Protein AF-A0A1V4PVC8-F1 (afdb_monomer)

Radius of gyration: 16.44 Å; Cα contacts (8 Å, |Δi|>4): 269; chains: 1; bounding box: 41×36×53 Å

pLDDT: mean 92.74, std 8.43, range [55.69, 98.56]

Mean predicted aligned error: 4.39 Å

Nearest PDB structures (foldseek):
  5jrl-assembly1_A  TM=8.133E-01  e=1.254E-04  Sphingopyxis alaskensis RB2256
  5jrl-assembly3_B-3  TM=7.872E-01  e=2.890E-04  Sphingopyxis alaskensis RB2256
  5jrk-assembly1_B  TM=7.490E-01  e=2.586E-04  Sphingopyxis alaskensis RB2256
  5jrk-assembly1_A  TM=7.991E-01  e=9.837E-04  Sphingopyxis alaskensis RB2256
  7ep9-assembly1_C  TM=7.498E-01  e=6.301E-04  Fusobacterium nucleatum

Secondary structure (DSSP, 8-state):
---GGGSHHHHHHS-EEEEEEE-TTSS-EEEEEEEE-TTSSSEEEEEEEE-TTSSS--EE----TT-EEEEEE-TTSPEEEEEE-PPTT---SSPP-EEEEEE-TT----EEEE--TT--------TT--

Structure (mmCIF, N/CA/C/O backbone):
data_AF-A0A1V4PVC8-F1
#
_entry.id   AF-A0A1V4PVC8-F1
#
loop_
_atom_site.group_PDB
_atom_site.id
_atom_site.type_symbol
_atom_site.label_atom_id
_atom_site.label_alt_id
_atom_site.label_comp_id
_atom_site.label_asym_id
_atom_site.label_entity_id
_atom_site.label_seq_id
_atom_site.pdbx_PDB_ins_code
_atom_site.Cartn_x
_atom_site.Cartn_y
_atom_site.Cartn_z
_atom_site.occupancy
_atom_site.B_iso_or_equiv
_atom_site.auth_seq_id
_atom_site.auth_comp_id
_atom_site.auth_asym_id
_atom_site.auth_atom_id
_atom_site.pdbx_PDB_model_num
ATOM 1 N N . MET A 1 1 ? -4.488 -12.440 -32.686 1.00 62.56 1 MET A N 1
ATOM 2 C CA . MET A 1 1 ? -3.796 -11.881 -31.509 1.00 62.56 1 MET A CA 1
ATOM 3 C C . MET A 1 1 ? -3.124 -13.029 -30.802 1.00 62.56 1 MET A C 1
ATOM 5 O O . MET A 1 1 ? -3.801 -14.000 -30.482 1.00 62.56 1 MET A O 1
ATOM 9 N N . THR A 1 2 ? -1.810 -12.956 -30.648 1.00 78.06 2 THR A N 1
ATOM 10 C CA . THR A 1 2 ? -1.074 -13.862 -29.767 1.00 78.06 2 THR A CA 1
ATOM 11 C C . THR A 1 2 ? -1.461 -13.505 -28.330 1.00 78.06 2 THR A C 1
ATOM 13 O O . THR A 1 2 ? -1.721 -12.341 -28.040 1.00 78.06 2 THR A O 1
ATOM 16 N N . SER A 1 3 ? -1.623 -14.498 -27.458 1.00 89.00 3 SER A N 1
ATOM 17 C CA . SER A 1 3 ? -1.907 -14.241 -26.043 1.00 89.00 3 SER A CA 1
ATOM 18 C C . SER A 1 3 ? -0.722 -13.502 -25.408 1.00 89.00 3 SER A C 1
ATOM 20 O O . SER A 1 3 ? 0.410 -13.887 -25.713 1.00 89.00 3 SER A O 1
ATOM 22 N N . PRO A 1 4 ? -0.937 -12.560 -24.467 1.00 89.38 4 PRO A N 1
ATOM 23 C CA . PRO A 1 4 ? 0.158 -11.925 -23.725 1.00 89.38 4 PRO A CA 1
ATOM 24 C C . PRO A 1 4 ? 0.991 -12.931 -22.924 1.00 89.38 4 PRO A C 1
ATOM 26 O O . PRO A 1 4 ? 2.081 -12.619 -22.476 1.00 89.38 4 PRO A O 1
ATOM 29 N N . LEU A 1 5 ? 0.499 -14.161 -22.744 1.00 92.00 5 LEU A N 1
ATOM 30 C CA . LEU A 1 5 ? 1.243 -15.246 -22.104 1.00 92.00 5 LEU A CA 1
ATOM 31 C C . LEU A 1 5 ? 2.314 -15.877 -23.011 1.00 92.00 5 LEU A C 1
ATOM 33 O O . LEU A 1 5 ? 3.104 -16.689 -22.540 1.00 92.00 5 LEU A O 1
ATOM 37 N N . CYS A 1 6 ? 2.314 -15.564 -24.307 1.00 95.12 6 CYS A N 1
ATOM 38 C CA . CYS A 1 6 ? 3.245 -16.126 -25.285 1.00 95.12 6 CYS A CA 1
ATOM 39 C C . CYS A 1 6 ? 4.401 -15.178 -25.637 1.00 95.12 6 CYS A C 1
ATOM 41 O O . CYS A 1 6 ? 5.310 -15.597 -26.350 1.00 95.12 6 CYS A O 1
ATOM 43 N N . ASP A 1 7 ? 4.367 -13.935 -25.155 1.00 95.31 7 ASP A N 1
ATOM 44 C CA . ASP A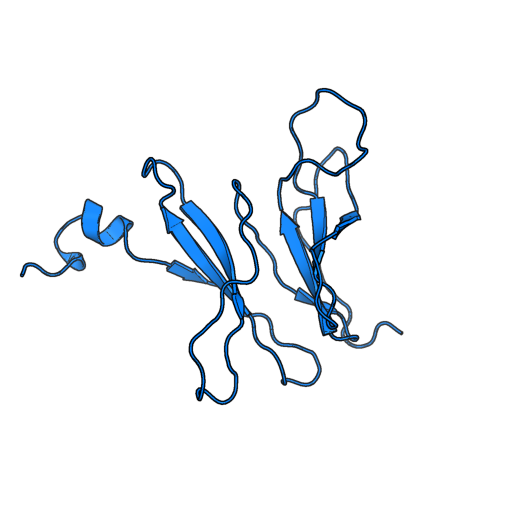 1 7 ? 5.426 -12.942 -25.315 1.00 95.31 7 ASP A CA 1
ATOM 45 C C . ASP A 1 7 ? 5.884 -12.451 -23.934 1.00 95.31 7 ASP A C 1
ATOM 47 O O . ASP A 1 7 ? 5.066 -12.156 -23.063 1.00 95.31 7 ASP A O 1
ATOM 51 N N . LEU A 1 8 ? 7.198 -12.405 -23.702 1.00 94.50 8 LEU A N 1
ATOM 52 C CA . LEU A 1 8 ? 7.738 -12.074 -22.381 1.00 94.50 8 LEU A CA 1
ATOM 53 C C . LEU A 1 8 ? 7.493 -10.606 -22.011 1.00 94.50 8 LEU A C 1
ATOM 55 O O . LEU A 1 8 ? 7.211 -10.314 -20.848 1.00 94.50 8 LEU A O 1
ATOM 59 N N . ASP A 1 9 ? 7.582 -9.690 -22.973 1.00 93.75 9 ASP A N 1
ATOM 60 C CA . ASP A 1 9 ? 7.393 -8.262 -22.724 1.00 93.75 9 ASP A CA 1
ATOM 61 C C . ASP A 1 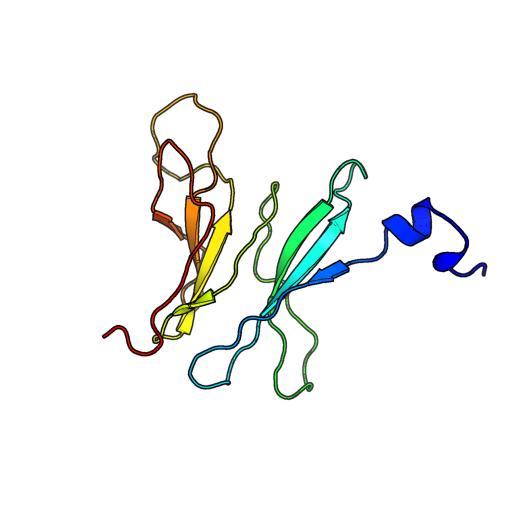9 ? 5.924 -7.935 -2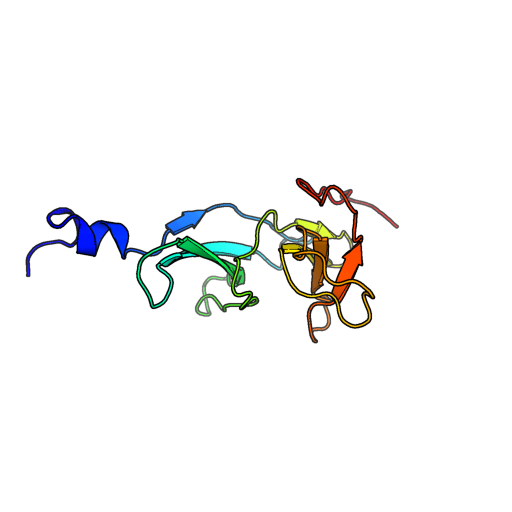2.442 1.00 93.75 9 ASP A C 1
ATOM 63 O O . ASP A 1 9 ? 5.627 -7.124 -21.553 1.00 93.75 9 ASP A O 1
ATOM 67 N N . GLU A 1 10 ? 5.004 -8.582 -23.157 1.00 94.75 10 GLU A N 1
ATOM 68 C CA . GLU A 1 10 ? 3.567 -8.502 -22.904 1.00 94.75 10 GLU A CA 1
ATOM 69 C C . GLU A 1 10 ? 3.202 -9.144 -21.562 1.00 94.75 10 GLU A C 1
ATOM 71 O O . GLU A 1 10 ? 2.475 -8.535 -20.775 1.00 94.75 10 GLU A O 1
ATOM 76 N N . PHE A 1 11 ? 3.764 -10.314 -21.239 1.00 94.56 11 PHE A N 1
ATOM 77 C CA . PHE A 1 11 ? 3.560 -10.964 -19.945 1.00 94.56 11 PHE A CA 1
ATOM 78 C C . PHE A 1 11 ? 4.045 -10.087 -18.785 1.00 94.56 11 PHE A C 1
ATOM 80 O O . PHE A 1 11 ? 3.338 -9.908 -17.791 1.00 94.56 11 PHE A O 1
ATOM 87 N N . LEU A 1 12 ? 5.242 -9.499 -18.902 1.00 95.00 12 LEU A N 1
ATOM 88 C CA . LEU A 1 12 ? 5.793 -8.620 -17.871 1.00 95.00 12 LEU A CA 1
ATOM 89 C C . LEU A 1 12 ? 4.949 -7.356 -17.671 1.00 95.00 12 LEU A C 1
ATOM 91 O O . LEU A 1 12 ? 4.869 -6.878 -16.535 1.00 95.00 12 LEU A O 1
ATOM 95 N N . ALA A 1 13 ? 4.311 -6.854 -18.732 1.00 95.31 13 ALA A N 1
ATOM 96 C CA . ALA A 1 13 ? 3.460 -5.669 -18.700 1.00 95.31 13 ALA A CA 1
ATOM 97 C C . ALA A 1 13 ? 2.109 -5.881 -17.998 1.00 95.31 13 ALA A C 1
ATOM 99 O O . ALA A 1 13 ? 1.444 -4.895 -17.681 1.00 95.31 13 ALA A O 1
ATOM 100 N N . LEU A 1 14 ? 1.698 -7.127 -17.738 1.00 96.38 14 LEU A N 1
ATOM 101 C CA . LEU A 1 14 ? 0.453 -7.403 -17.025 1.00 96.38 14 LEU A CA 1
ATOM 102 C C . LEU A 1 14 ? 0.511 -6.860 -15.580 1.00 96.38 14 LEU A C 1
ATOM 104 O O . LEU A 1 14 ? 1.479 -7.141 -14.857 1.00 96.38 14 LEU A O 1
ATOM 108 N N . PRO A 1 15 ? -0.520 -6.120 -15.122 1.00 96.94 15 PRO A N 1
ATOM 109 C CA . PRO A 1 15 ? -0.623 -5.696 -13.731 1.00 96.94 15 PRO A CA 1
ATOM 110 C C . PRO A 1 15 ? -0.664 -6.895 -12.780 1.00 96.94 15 PRO A C 1
ATOM 112 O O . PRO A 1 15 ? -1.372 -7.875 -13.020 1.00 96.94 15 PRO A O 1
ATOM 115 N N . ARG A 1 16 ? 0.080 -6.812 -11.677 1.00 96.94 16 ARG A N 1
ATOM 116 C CA . ARG A 1 16 ? 0.119 -7.850 -10.638 1.00 96.94 16 ARG A CA 1
ATOM 117 C C . ARG A 1 16 ? -0.671 -7.386 -9.431 1.00 96.94 16 ARG A C 1
ATOM 119 O O . ARG A 1 16 ? -0.346 -6.355 -8.854 1.00 96.94 16 ARG A O 1
ATOM 126 N N . VAL A 1 17 ? -1.679 -8.157 -9.047 1.00 97.75 17 VAL A N 1
ATOM 127 C CA . VAL A 1 17 ? -2.475 -7.895 -7.844 1.00 97.75 17 VAL A CA 1
ATOM 128 C C . VAL A 1 17 ? -1.920 -8.734 -6.701 1.00 97.75 17 VAL A C 1
ATOM 130 O O . VAL A 1 17 ? -1.778 -9.949 -6.845 1.00 97.75 17 VAL A O 1
ATOM 133 N N . ALA A 1 18 ? -1.586 -8.100 -5.581 1.00 96.44 18 ALA A N 1
ATOM 134 C CA . ALA A 1 18 ? -1.016 -8.781 -4.427 1.00 96.44 18 ALA A CA 1
ATOM 135 C C . ALA A 1 18 ? -1.403 -8.107 -3.107 1.00 96.44 18 ALA A C 1
ATOM 137 O O . ALA A 1 18 ? -1.513 -6.884 -3.006 1.00 96.44 18 ALA A O 1
ATOM 138 N N . GLY A 1 19 ? -1.558 -8.935 -2.072 1.00 94.44 19 GLY A N 1
ATOM 139 C CA . GLY A 1 19 ? -1.982 -8.496 -0.746 1.00 94.44 19 GLY A CA 1
ATOM 140 C C . GLY A 1 19 ? -3.457 -8.093 -0.692 1.00 94.44 19 GLY A C 1
ATOM 141 O O . GLY A 1 19 ? -4.077 -7.733 -1.693 1.00 94.44 19 GLY A O 1
ATOM 142 N N . LEU A 1 20 ? -4.028 -8.160 0.503 1.00 96.88 20 LEU A N 1
ATOM 143 C CA . LEU A 1 20 ? -5.384 -7.712 0.782 1.00 96.88 20 LEU A CA 1
ATOM 144 C C . LEU A 1 20 ? -5.423 -7.209 2.222 1.00 96.88 20 LEU A C 1
ATOM 146 O O . LEU A 1 20 ? -5.019 -7.928 3.134 1.00 96.88 20 LEU A O 1
ATOM 150 N N . ALA A 1 21 ? -5.922 -5.995 2.419 1.00 97.62 21 ALA A N 1
ATOM 151 C CA . ALA A 1 21 ? -6.230 -5.462 3.737 1.00 97.62 21 ALA A CA 1
ATOM 152 C C . ALA A 1 21 ? -7.701 -5.067 3.783 1.00 97.62 21 ALA A C 1
ATOM 154 O O . ALA A 1 21 ? -8.223 -4.496 2.826 1.00 97.62 21 ALA A O 1
ATOM 155 N N . VAL A 1 22 ? -8.362 -5.380 4.893 1.00 97.00 22 VAL A N 1
ATOM 156 C CA . VAL A 1 22 ? -9.793 -5.139 5.103 1.00 97.00 22 VAL A CA 1
ATOM 157 C C . VAL A 1 22 ? -9.955 -4.335 6.388 1.00 97.00 22 VAL A C 1
ATOM 159 O O . VAL A 1 22 ? -9.250 -4.596 7.366 1.00 97.00 22 VAL A O 1
ATOM 162 N N . SER A 1 23 ? -10.831 -3.331 6.377 1.00 96.25 23 SER A N 1
ATOM 163 C CA . SER A 1 23 ? -11.135 -2.532 7.565 1.00 96.25 23 SER A CA 1
ATOM 164 C C . SER A 1 23 ? -11.787 -3.388 8.651 1.00 96.25 23 SER A C 1
ATOM 166 O O . SER A 1 23 ? -12.379 -4.432 8.374 1.00 96.25 23 SER A O 1
ATOM 168 N N . ALA A 1 24 ? -11.687 -2.959 9.912 1.00 93.44 24 ALA A N 1
ATOM 169 C CA . ALA A 1 24 ? -12.190 -3.737 11.048 1.00 93.44 24 ALA A CA 1
ATOM 170 C C . ALA A 1 24 ? -13.706 -4.018 10.978 1.00 93.44 24 ALA A C 1
ATOM 172 O O . ALA A 1 24 ? -14.157 -5.065 11.444 1.00 93.44 24 ALA A O 1
ATOM 173 N N . ASP A 1 25 ? -14.467 -3.101 10.379 1.00 92.69 25 ASP A N 1
ATOM 174 C CA . ASP A 1 25 ? -15.911 -3.190 10.134 1.00 92.69 25 ASP A CA 1
ATOM 175 C C . ASP A 1 25 ? -16.271 -3.913 8.820 1.00 92.69 25 ASP A C 1
ATOM 177 O O . ASP A 1 25 ? -17.449 -4.112 8.530 1.00 92.69 25 ASP A O 1
ATOM 181 N N . GLY A 1 26 ? -15.278 -4.305 8.014 1.00 94.69 26 GLY A N 1
ATOM 182 C CA . GLY A 1 26 ? -15.468 -4.972 6.726 1.00 94.69 26 GLY A CA 1
ATOM 183 C C . GLY A 1 26 ? -15.985 -4.079 5.595 1.00 94.69 26 GLY A C 1
ATOM 184 O O . GLY A 1 26 ? -16.197 -4.578 4.492 1.00 94.69 26 GLY A O 1
ATOM 185 N N . SER A 1 27 ? -16.186 -2.779 5.832 1.00 94.88 27 SER A N 1
ATOM 186 C CA . SER A 1 27 ? -16.780 -1.869 4.844 1.00 94.88 27 SER A CA 1
ATOM 187 C C . SER A 1 27 ? -15.812 -1.454 3.733 1.00 94.88 27 SER A C 1
ATOM 189 O O . SER A 1 27 ? -16.245 -0.996 2.674 1.00 94.88 27 SER A O 1
ATOM 191 N N . ARG A 1 28 ? -14.501 -1.616 3.946 1.00 96.56 28 ARG A N 1
ATOM 192 C CA . ARG A 1 28 ? -13.450 -1.221 3.003 1.00 96.56 28 ARG A CA 1
ATOM 193 C C . ARG A 1 28 ? -12.440 -2.341 2.813 1.00 96.56 28 ARG A C 1
ATOM 195 O O . ARG A 1 28 ? -12.015 -2.982 3.773 1.00 96.56 28 ARG A O 1
ATOM 202 N N . ALA A 1 29 ? -11.991 -2.517 1.575 1.00 98.06 29 ALA A N 1
ATOM 203 C CA . ALA A 1 29 ? -10.900 -3.415 1.229 1.00 98.06 29 ALA A CA 1
ATOM 204 C C . ALA A 1 29 ? -9.920 -2.721 0.278 1.00 98.06 29 ALA A C 1
ATOM 206 O O . ALA A 1 29 ? -10.328 -1.959 -0.599 1.00 98.06 29 ALA A O 1
ATOM 207 N N . VAL A 1 30 ? -8.623 -2.985 0.441 1.00 98.56 30 VAL A N 1
ATOM 208 C CA . VAL A 1 30 ? -7.573 -2.484 -0.453 1.00 98.56 30 VAL A CA 1
ATOM 209 C C . VAL A 1 30 ? -6.604 -3.587 -0.858 1.00 98.56 30 VAL A C 1
ATOM 211 O O . VAL A 1 30 ? -6.364 -4.531 -0.105 1.00 98.56 30 VAL A O 1
ATOM 214 N N . THR A 1 31 ? -6.010 -3.443 -2.039 1.00 98.56 31 THR A N 1
ATOM 215 C CA . THR A 1 31 ? -4.970 -4.334 -2.570 1.00 98.56 31 THR A CA 1
ATOM 216 C C . THR A 1 31 ? -3.841 -3.529 -3.209 1.00 98.56 31 THR A C 1
ATOM 218 O O . THR A 1 31 ? -4.028 -2.365 -3.572 1.00 98.56 31 THR A O 1
ATOM 221 N N . GLY A 1 32 ? -2.662 -4.135 -3.337 1.00 98.56 32 GLY A N 1
ATOM 222 C CA . GLY A 1 32 ? -1.576 -3.595 -4.144 1.00 98.56 32 GLY A CA 1
ATOM 223 C C . GLY A 1 32 ? -1.727 -4.023 -5.602 1.00 98.56 32 GLY A C 1
ATOM 224 O O . GLY A 1 32 ? -1.948 -5.198 -5.884 1.00 98.56 32 GLY A O 1
ATOM 225 N N . VAL A 1 33 ? -1.568 -3.080 -6.527 1.00 98.56 33 VAL A N 1
ATOM 226 C CA . VAL A 1 33 ? -1.457 -3.345 -7.966 1.00 98.56 33 VAL A CA 1
ATOM 227 C C . VAL A 1 33 ? -0.099 -2.843 -8.437 1.00 98.56 33 VAL A C 1
ATOM 229 O O . VAL A 1 33 ? 0.166 -1.640 -8.392 1.00 98.56 33 VAL A O 1
ATOM 232 N N . SER A 1 34 ? 0.766 -3.763 -8.858 1.00 98.38 34 SER A N 1
ATOM 233 C CA . SER A 1 34 ? 2.103 -3.469 -9.373 1.00 98.38 34 SER A CA 1
ATOM 234 C C . SER A 1 34 ? 2.108 -3.447 -10.895 1.00 98.38 34 SER A C 1
ATOM 236 O O . SER A 1 34 ? 1.749 -4.430 -11.545 1.00 98.38 34 SER A O 1
ATOM 238 N N . GLU A 1 35 ? 2.578 -2.339 -11.455 1.00 98.00 35 GLU A N 1
ATOM 239 C CA . GLU A 1 35 ? 2.707 -2.113 -12.895 1.00 98.00 35 GLU A CA 1
ATOM 240 C C . GLU A 1 35 ? 4.139 -1.682 -13.221 1.00 98.00 35 GLU A C 1
ATOM 242 O O . GLU A 1 35 ? 4.838 -1.139 -12.365 1.00 98.00 35 GLU A O 1
ATOM 247 N N . LEU A 1 36 ? 4.597 -1.917 -14.451 1.00 97.75 36 LEU A N 1
ATOM 248 C CA . LEU A 1 36 ? 5.878 -1.369 -14.893 1.00 97.75 36 LEU A CA 1
ATOM 249 C C . LEU A 1 36 ? 5.815 0.165 -14.916 1.00 97.75 36 LEU A C 1
ATOM 251 O O . LEU A 1 36 ? 4.825 0.751 -15.356 1.00 97.75 36 LEU A O 1
ATOM 255 N N . ASN A 1 37 ? 6.892 0.826 -14.489 1.00 95.44 37 ASN A N 1
ATOM 256 C CA . ASN A 1 37 ? 7.030 2.270 -14.666 1.00 95.44 37 ASN A CA 1
ATOM 257 C C . ASN A 1 37 ? 7.051 2.647 -16.167 1.00 95.44 37 ASN A C 1
ATOM 259 O O . ASN A 1 37 ? 7.206 1.801 -17.049 1.00 95.44 37 ASN A O 1
ATOM 263 N N . ALA A 1 38 ? 6.970 3.945 -16.474 1.00 93.19 38 ALA A N 1
ATOM 264 C CA . ALA A 1 38 ? 6.963 4.429 -17.861 1.00 93.19 38 ALA A CA 1
ATOM 265 C C . ALA A 1 38 ? 8.208 4.014 -18.674 1.00 93.19 38 ALA A C 1
ATOM 267 O O . ALA A 1 38 ? 8.132 3.877 -19.891 1.00 93.19 38 ALA A O 1
ATOM 268 N N . LYS A 1 39 ? 9.351 3.800 -18.006 1.00 95.38 39 LYS A N 1
ATOM 269 C CA . LYS A 1 39 ? 10.601 3.343 -18.632 1.00 95.38 39 LYS A CA 1
ATOM 270 C C . LYS A 1 39 ? 10.680 1.819 -18.782 1.00 95.38 39 LYS A C 1
ATOM 272 O O . LYS A 1 39 ? 11.624 1.335 -19.394 1.00 95.38 39 LYS A O 1
ATOM 277 N N . ARG A 1 40 ? 9.713 1.076 -18.236 1.00 95.06 40 ARG A N 1
ATOM 278 C CA . ARG A 1 40 ? 9.673 -0.391 -18.162 1.00 95.06 40 ARG A CA 1
ATOM 279 C C . ARG A 1 40 ? 10.891 -1.014 -17.468 1.00 95.06 40 ARG A C 1
ATOM 281 O O . ARG A 1 40 ? 11.307 -2.111 -17.817 1.00 95.06 40 ARG A O 1
ATOM 288 N N . THR A 1 41 ? 11.456 -0.327 -16.477 1.00 95.31 41 THR A N 1
ATOM 289 C CA . THR A 1 41 ? 12.673 -0.768 -15.766 1.00 95.31 41 THR A CA 1
ATOM 290 C C . THR A 1 41 ? 12.424 -1.249 -14.341 1.00 95.31 41 THR A C 1
ATOM 292 O O . THR A 1 41 ? 13.298 -1.875 -13.755 1.00 95.31 41 THR A O 1
ATOM 295 N N . GLU A 1 42 ? 11.269 -0.936 -13.757 1.00 95.69 42 GLU A N 1
ATOM 296 C CA . GLU A 1 42 ? 10.921 -1.322 -12.387 1.00 95.69 42 GLU A CA 1
ATOM 297 C C . GLU A 1 42 ? 9.406 -1.512 -12.253 1.00 95.69 42 GLU A C 1
ATOM 299 O O . GLU A 1 42 ? 8.638 -0.907 -13.007 1.00 95.69 42 GLU A O 1
ATOM 304 N N . PHE A 1 43 ? 8.982 -2.326 -11.286 1.00 97.50 43 PHE A N 1
ATOM 305 C CA . PHE A 1 43 ? 7.582 -2.417 -10.879 1.00 97.50 43 PHE A CA 1
ATOM 306 C C . PHE A 1 43 ? 7.281 -1.389 -9.796 1.00 97.50 43 PHE A C 1
ATOM 308 O O . PHE A 1 43 ? 7.982 -1.316 -8.791 1.00 97.50 43 PHE A O 1
ATOM 315 N N . VAL A 1 44 ? 6.203 -0.636 -9.983 1.00 97.81 44 VAL A N 1
ATOM 316 C CA . VAL A 1 44 ? 5.710 0.353 -9.030 1.00 97.81 44 VAL A CA 1
ATOM 317 C C . VAL A 1 44 ? 4.337 -0.098 -8.559 1.00 97.81 44 VAL A C 1
ATOM 319 O O . VAL A 1 44 ? 3.387 -0.169 -9.340 1.00 97.81 44 VAL A O 1
ATOM 322 N N . THR A 1 45 ? 4.240 -0.421 -7.273 1.00 98.50 45 THR A N 1
ATOM 323 C CA . THR A 1 45 ? 2.978 -0.812 -6.640 1.00 98.50 45 THR A CA 1
ATOM 324 C C . THR A 1 45 ? 2.201 0.419 -6.221 1.00 98.50 45 THR A C 1
ATOM 326 O O . THR A 1 45 ? 2.741 1.259 -5.512 1.00 98.50 45 THR A O 1
ATOM 329 N N . ALA A 1 46 ? 0.934 0.492 -6.619 1.00 98.38 46 ALA A N 1
ATOM 330 C CA . ALA A 1 46 ? -0.038 1.421 -6.066 1.00 98.38 46 ALA A CA 1
ATOM 331 C C . ALA A 1 46 ? -1.067 0.683 -5.212 1.00 98.38 46 ALA A C 1
ATOM 333 O O . ALA A 1 46 ? -1.422 -0.454 -5.512 1.00 98.38 46 ALA A O 1
ATOM 334 N N . ILE A 1 47 ? -1.599 1.340 -4.186 1.00 98.50 47 ILE A N 1
ATOM 335 C CA . ILE A 1 47 ? -2.719 0.832 -3.400 1.00 98.50 47 ILE A CA 1
ATOM 336 C C . ILE A 1 47 ? -4.025 1.232 -4.084 1.00 98.50 47 ILE A C 1
ATOM 338 O O . ILE A 1 47 ? -4.239 2.398 -4.438 1.00 98.50 47 ILE A O 1
ATOM 342 N N . TRP A 1 48 ? -4.906 0.253 -4.249 1.00 98.50 48 TRP A N 1
ATOM 343 C CA . TRP A 1 48 ? -6.228 0.395 -4.842 1.00 98.50 48 TRP A CA 1
ATOM 344 C C . TRP A 1 48 ? -7.305 -0.003 -3.845 1.00 98.50 48 TRP A C 1
ATOM 346 O O . TRP A 1 48 ? -7.178 -1.010 -3.157 1.00 98.50 48 TRP A O 1
ATOM 356 N N . GLU A 1 49 ? -8.370 0.786 -3.798 1.00 97.94 49 GLU A N 1
ATOM 357 C CA . GLU A 1 49 ? -9.603 0.499 -3.075 1.00 97.94 49 GLU A CA 1
ATOM 358 C C . GLU A 1 49 ? -10.504 -0.385 -3.928 1.00 97.94 49 GLU A C 1
ATOM 360 O O . GLU A 1 49 ? -10.724 -0.109 -5.111 1.00 97.94 49 GLU A O 1
ATOM 365 N N . LEU A 1 50 ? -11.004 -1.448 -3.311 1.00 97.88 50 LEU A N 1
ATOM 366 C CA . LEU A 1 50 ? -11.948 -2.385 -3.891 1.00 97.88 50 LEU A CA 1
ATOM 367 C C . LEU A 1 50 ? -13.339 -2.065 -3.352 1.00 97.88 50 LEU A C 1
ATOM 369 O O . LEU A 1 50 ? -13.507 -1.824 -2.155 1.00 97.88 50 LEU A O 1
ATOM 373 N N . ASP A 1 51 ? -14.338 -2.100 -4.228 1.00 96.56 51 ASP A N 1
ATOM 374 C CA . ASP A 1 51 ? -15.723 -2.087 -3.784 1.00 96.56 51 ASP A CA 1
ATOM 375 C C . ASP A 1 51 ? -16.107 -3.478 -3.276 1.00 96.56 51 ASP A C 1
ATOM 377 O O . ASP A 1 51 ? -16.167 -4.436 -4.047 1.00 96.56 51 ASP A O 1
ATOM 381 N N . VAL A 1 52 ? -16.367 -3.586 -1.973 1.00 96.19 52 VAL A N 1
ATOM 382 C CA . VAL A 1 52 ? -16.729 -4.849 -1.314 1.00 96.19 52 VAL A CA 1
ATOM 383 C C . VAL A 1 52 ? -18.066 -5.390 -1.837 1.00 96.19 52 VAL A C 1
ATOM 385 O O . VAL A 1 52 ? -18.253 -6.604 -1.877 1.00 96.19 52 VAL A O 1
ATOM 388 N N . ALA A 1 53 ? -18.972 -4.515 -2.289 1.00 95.62 53 ALA A N 1
ATOM 389 C CA . ALA A 1 53 ? -20.240 -4.918 -2.899 1.00 95.62 53 ALA A CA 1
ATOM 390 C C . ALA A 1 53 ? -20.090 -5.352 -4.372 1.00 95.62 53 ALA A C 1
ATOM 392 O O . ALA A 1 53 ? -20.982 -5.999 -4.918 1.00 95.62 53 ALA A O 1
ATOM 393 N N . GLY A 1 54 ? -18.963 -5.024 -5.015 1.00 95.19 54 GLY A N 1
ATOM 394 C CA . GLY A 1 54 ? -18.707 -5.332 -6.424 1.00 95.19 54 GLY A CA 1
ATOM 395 C C . GLY A 1 54 ? -19.552 -4.524 -7.416 1.00 95.19 54 GLY A C 1
ATOM 396 O O . GLY A 1 54 ? -19.686 -4.927 -8.569 1.00 95.19 54 GLY A O 1
ATOM 397 N N . GLU A 1 55 ? -20.127 -3.399 -6.993 1.00 97.38 55 GLU A N 1
ATOM 398 C CA . GLU A 1 55 ? -20.991 -2.545 -7.814 1.00 97.38 55 GLU A CA 1
ATOM 399 C C . GLU A 1 55 ? -20.193 -1.499 -8.606 1.00 97.38 55 GLU A C 1
ATOM 401 O O . GLU A 1 55 ? -20.618 -1.045 -9.672 1.00 97.38 55 GLU A O 1
ATOM 406 N N . LYS A 1 56 ? -19.030 -1.096 -8.089 1.00 96.94 56 LYS A N 1
ATOM 407 C CA . LYS A 1 56 ? -18.165 -0.049 -8.639 1.00 96.94 56 LYS A CA 1
ATOM 408 C C . LYS A 1 56 ? -16.784 -0.602 -8.997 1.00 96.94 56 LYS A C 1
ATOM 410 O O . LYS A 1 56 ? -16.281 -1.512 -8.339 1.00 96.94 56 LYS A O 1
ATOM 415 N N . PRO A 1 57 ? -16.123 -0.031 -10.020 1.00 97.25 57 PRO A N 1
ATOM 416 C CA . PRO A 1 57 ? -14.751 -0.398 -10.343 1.00 97.25 57 PRO A CA 1
ATOM 417 C C . PRO A 1 57 ? -13.788 -0.020 -9.210 1.00 97.25 57 PRO A C 1
ATOM 419 O O . PRO A 1 57 ? -14.011 0.949 -8.481 1.00 97.25 57 PRO A O 1
ATOM 422 N N . ALA A 1 58 ? -12.677 -0.752 -9.117 1.00 97.31 58 ALA A N 1
ATOM 423 C CA . ALA A 1 58 ? -11.600 -0.435 -8.188 1.00 97.31 58 ALA A CA 1
ATOM 424 C C . ALA A 1 58 ? -11.021 0.968 -8.450 1.00 97.31 58 ALA A C 1
ATOM 426 O O . ALA A 1 58 ? -10.912 1.414 -9.597 1.00 97.31 58 ALA A O 1
ATOM 427 N N . ARG A 1 59 ? -10.601 1.655 -7.384 1.00 96.94 59 ARG A N 1
ATOM 428 C CA . ARG A 1 59 ? -10.080 3.027 -7.445 1.00 96.94 59 ARG A CA 1
ATOM 429 C C . ARG A 1 59 ? -8.661 3.114 -6.900 1.00 96.94 59 ARG A C 1
ATOM 431 O O . ARG A 1 59 ? -8.407 2.763 -5.755 1.00 96.94 59 ARG A O 1
ATOM 438 N N . ARG A 1 60 ? -7.745 3.695 -7.674 1.00 97.50 60 ARG A N 1
ATOM 439 C CA . ARG A 1 60 ? -6.372 3.966 -7.226 1.00 97.50 60 ARG A CA 1
ATOM 440 C C . ARG A 1 60 ? -6.330 5.049 -6.143 1.00 97.50 60 ARG A C 1
ATOM 442 O O . ARG A 1 60 ? -6.751 6.184 -6.391 1.00 97.50 60 ARG A O 1
ATOM 449 N N . LEU A 1 61 ? -5.760 4.723 -4.984 1.00 97.19 61 LEU A N 1
ATOM 450 C CA . LEU A 1 61 ? -5.597 5.640 -3.852 1.00 97.19 61 LEU A CA 1
ATOM 451 C C . LEU A 1 61 ? -4.244 6.359 -3.872 1.00 97.19 61 LEU A C 1
ATOM 453 O O . LEU A 1 61 ? -4.187 7.562 -3.626 1.00 97.19 61 LEU A O 1
ATOM 457 N N . THR A 1 62 ? -3.159 5.658 -4.206 1.00 97.06 62 THR A N 1
ATOM 458 C CA . THR A 1 62 ? -1.786 6.182 -4.087 1.00 97.06 62 THR A CA 1
ATOM 459 C C . THR A 1 62 ? -1.062 6.290 -5.433 1.00 97.06 62 THR A C 1
ATOM 461 O O . THR A 1 62 ? -1.409 5.629 -6.414 1.00 97.06 62 THR A O 1
ATOM 464 N N . ARG A 1 63 ? -0.079 7.199 -5.517 1.00 95.06 63 ARG A N 1
ATOM 465 C CA . ARG A 1 63 ? 0.644 7.567 -6.755 1.00 95.06 63 ARG A CA 1
ATOM 466 C C . ARG A 1 63 ? 2.144 7.823 -6.521 1.00 95.06 63 ARG A C 1
ATOM 468 O O . ARG A 1 63 ? 2.749 8.608 -7.242 1.00 95.06 63 ARG A O 1
ATOM 475 N N . GLY A 1 64 ? 2.741 7.223 -5.495 1.00 92.88 64 GLY A N 1
ATOM 476 C CA . GLY A 1 64 ? 4.151 7.414 -5.164 1.00 92.88 64 GLY A CA 1
ATOM 477 C C . GLY A 1 64 ? 5.077 6.840 -6.235 1.00 92.88 64 GLY A C 1
ATOM 478 O O . GLY A 1 64 ? 4.850 5.752 -6.757 1.00 92.88 64 GLY A O 1
ATOM 479 N N . ALA A 1 65 ? 6.145 7.574 -6.549 1.00 92.12 65 ALA A N 1
ATOM 480 C CA . ALA A 1 65 ? 7.079 7.211 -7.616 1.00 92.12 65 ALA A CA 1
ATOM 481 C C . ALA A 1 65 ? 7.898 5.940 -7.324 1.00 92.12 65 ALA A C 1
ATOM 483 O O . ALA A 1 65 ? 8.315 5.267 -8.259 1.00 92.12 65 ALA A O 1
ATOM 484 N N . LYS A 1 66 ? 8.122 5.613 -6.044 1.00 93.94 66 LYS A N 1
ATOM 485 C CA . LYS A 1 66 ? 8.860 4.420 -5.592 1.00 93.94 66 LYS A CA 1
ATOM 486 C C . LYS A 1 66 ? 7.948 3.264 -5.156 1.00 93.94 66 LYS A C 1
ATOM 488 O O . LYS A 1 66 ? 8.433 2.246 -4.680 1.00 93.94 66 LYS A O 1
ATOM 493 N N . GLY A 1 67 ? 6.637 3.419 -5.340 1.00 96.25 67 GLY A N 1
ATOM 494 C CA . GLY A 1 67 ? 5.625 2.451 -4.935 1.00 96.25 67 GLY A CA 1
ATOM 495 C C . GLY A 1 67 ? 5.293 2.486 -3.444 1.00 96.25 67 GLY A C 1
ATOM 496 O O . GLY A 1 67 ? 5.897 3.219 -2.658 1.00 96.25 67 GLY A O 1
ATOM 497 N N . GLU A 1 68 ? 4.280 1.710 -3.076 1.00 97.25 68 GLU A N 1
ATOM 498 C CA . GLU A 1 68 ? 3.811 1.551 -1.702 1.00 97.25 68 GLU A CA 1
ATOM 499 C C . GLU A 1 68 ? 3.662 0.078 -1.316 1.00 97.25 68 GLU A C 1
ATOM 501 O O . GLU A 1 68 ? 3.424 -0.788 -2.163 1.00 97.25 68 GLU A O 1
ATOM 506 N N . SER A 1 69 ? 3.768 -0.204 -0.020 1.00 97.50 69 SER A N 1
ATOM 507 C CA . SER A 1 69 ? 3.670 -1.558 0.525 1.00 97.50 69 SER A CA 1
ATOM 508 C C . SER A 1 69 ? 2.957 -1.598 1.881 1.00 97.50 69 SER A C 1
ATOM 510 O O . SER A 1 69 ? 2.640 -0.565 2.474 1.00 97.50 69 SER A O 1
ATOM 512 N N . ALA A 1 70 ? 2.677 -2.823 2.340 1.00 97.00 70 ALA A N 1
ATOM 513 C CA . ALA A 1 70 ? 2.094 -3.136 3.647 1.00 97.00 70 ALA A CA 1
ATOM 514 C C . ALA A 1 70 ? 0.859 -2.287 4.031 1.00 97.00 70 ALA A C 1
ATOM 516 O O . ALA A 1 70 ? 0.846 -1.695 5.113 1.00 97.00 70 ALA A O 1
ATOM 517 N N . PRO A 1 71 ? -0.184 -2.198 3.175 1.00 98.06 71 PRO A N 1
ATOM 518 C CA . PRO A 1 71 ? -1.405 -1.505 3.557 1.00 98.06 71 PRO A CA 1
ATOM 519 C C . PRO A 1 71 ? -2.053 -2.19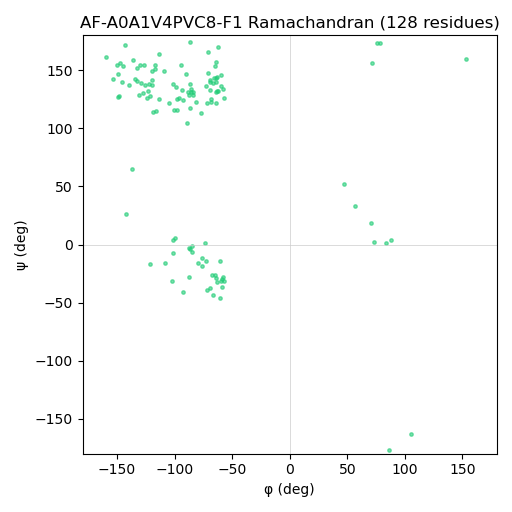6 4.762 1.00 98.06 71 PRO A C 1
ATOM 521 O O . PRO A 1 71 ? -2.240 -3.412 4.756 1.00 98.06 71 PRO A O 1
ATOM 524 N N . VAL A 1 72 ? -2.437 -1.426 5.777 1.00 97.94 72 VAL A N 1
ATOM 525 C CA . VAL A 1 72 ? -3.189 -1.924 6.934 1.00 97.94 72 VAL A CA 1
ATOM 526 C C . VAL A 1 72 ? -4.152 -0.856 7.436 1.00 97.94 72 VAL A C 1
ATOM 528 O O . VAL A 1 72 ? -3.818 0.325 7.473 1.00 97.94 72 VAL A O 1
ATOM 531 N N . PHE A 1 73 ? -5.360 -1.259 7.819 1.00 97.94 73 PHE A N 1
ATOM 532 C CA . PHE A 1 73 ? -6.330 -0.348 8.420 1.00 97.94 73 PHE A CA 1
ATOM 533 C C . PHE A 1 73 ? -6.125 -0.241 9.929 1.00 97.94 73 PHE A C 1
ATOM 535 O O . PHE A 1 73 ? -5.931 -1.251 10.605 1.00 97.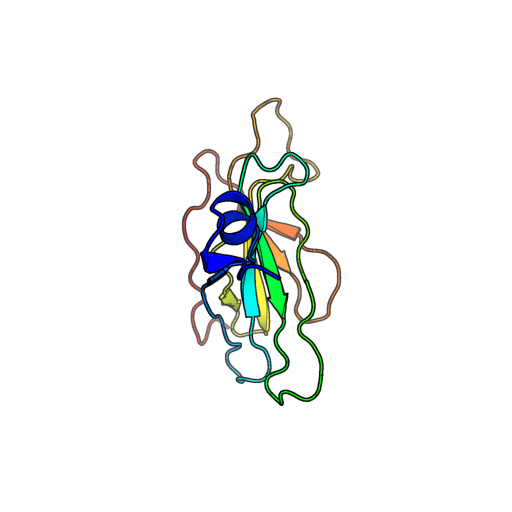94 73 PHE A O 1
ATOM 542 N N . THR A 1 74 ? -6.223 0.974 10.466 1.00 97.19 74 THR A N 1
ATOM 543 C CA . THR A 1 74 ? -6.398 1.188 11.907 1.00 97.19 74 THR A CA 1
ATOM 544 C C . THR A 1 74 ? -7.807 0.773 12.343 1.00 97.19 74 THR A C 1
ATOM 546 O O . THR A 1 74 ? -8.714 0.640 11.516 1.00 97.19 74 THR A O 1
ATOM 549 N N . ALA A 1 75 ? -8.025 0.626 13.655 1.00 94.69 75 ALA A N 1
ATOM 550 C CA . ALA A 1 75 ? -9.360 0.389 14.216 1.00 94.69 75 ALA A CA 1
ATOM 551 C C . ALA A 1 75 ? -10.359 1.515 13.867 1.00 94.69 75 ALA A C 1
ATOM 553 O O . ALA A 1 75 ? -11.547 1.259 13.699 1.00 94.69 75 ALA A O 1
ATOM 554 N N . THR A 1 76 ? -9.862 2.743 13.689 1.00 93.62 76 THR A N 1
ATOM 555 C CA . THR A 1 76 ? -10.641 3.930 13.301 1.00 93.62 76 THR A CA 1
ATOM 556 C C . THR A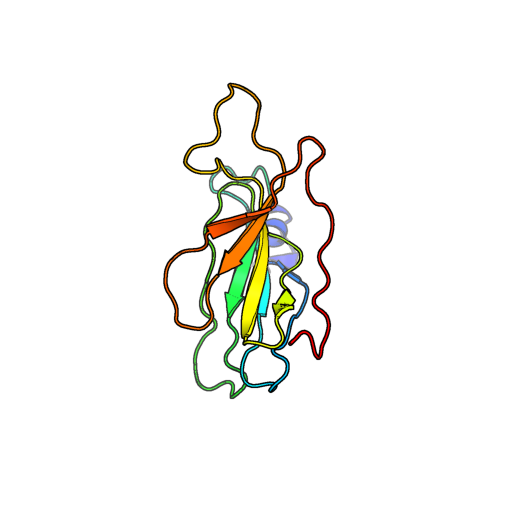 1 76 ? -10.842 4.081 11.787 1.00 93.62 76 THR A C 1
ATOM 558 O O . THR A 1 76 ? -11.510 5.016 11.351 1.00 93.62 76 THR A O 1
ATOM 561 N N . GLY A 1 77 ? -10.291 3.173 10.974 1.00 95.75 77 GLY A N 1
ATOM 562 C CA . GLY A 1 77 ? -10.479 3.147 9.521 1.00 95.75 77 GLY A CA 1
ATOM 563 C C . GLY A 1 77 ? -9.485 3.981 8.706 1.00 95.75 77 GLY A C 1
ATOM 564 O O . GLY A 1 77 ? -9.623 4.045 7.479 1.00 95.75 77 GLY A O 1
ATOM 565 N N . ASP A 1 78 ? -8.481 4.595 9.340 1.00 97.38 78 ASP A N 1
ATOM 566 C CA . ASP A 1 78 ? -7.359 5.202 8.620 1.00 97.38 78 ASP A CA 1
ATOM 567 C C . ASP A 1 78 ? -6.554 4.101 7.920 1.00 97.38 78 ASP A C 1
ATOM 569 O O . ASP A 1 78 ? -6.382 3.003 8.453 1.00 97.38 78 ASP A O 1
ATOM 573 N N . LEU A 1 79 ? -6.039 4.389 6.726 1.00 98.19 79 LEU A N 1
ATOM 574 C CA . LEU A 1 79 ? -5.183 3.458 5.997 1.00 98.19 79 LEU A CA 1
ATOM 575 C C . LEU A 1 79 ? -3.717 3.819 6.228 1.00 98.19 79 LEU A C 1
ATOM 577 O O . LEU A 1 79 ? -3.259 4.880 5.802 1.00 98.19 79 LEU A O 1
ATOM 581 N N . LEU A 1 80 ? -2.977 2.919 6.862 1.00 98.19 80 LEU A N 1
ATOM 582 C CA . LEU A 1 80 ? -1.528 2.990 6.980 1.00 98.19 80 LEU A CA 1
ATOM 583 C C . LEU A 1 80 ? -0.867 2.261 5.814 1.00 98.19 80 LEU A C 1
ATOM 585 O O . LEU A 1 80 ? -1.393 1.260 5.331 1.00 98.19 80 LEU A O 1
ATOM 589 N N . PHE A 1 81 ? 0.285 2.751 5.373 1.00 98.25 81 PHE A N 1
ATOM 590 C CA . PHE A 1 81 ? 1.117 2.091 4.370 1.00 98.25 81 PHE A CA 1
ATOM 591 C C . PHE A 1 81 ? 2.557 2.596 4.446 1.00 98.25 81 PHE A C 1
ATOM 593 O O . PHE A 1 81 ? 2.828 3.671 4.982 1.00 98.25 81 PHE A O 1
ATOM 600 N N . ILE A 1 82 ? 3.481 1.833 3.879 1.00 98.06 82 ILE A N 1
ATOM 601 C CA . ILE A 1 82 ? 4.897 2.188 3.810 1.00 98.06 82 ILE A CA 1
ATOM 602 C C . ILE A 1 82 ? 5.192 2.766 2.429 1.00 98.06 82 ILE A C 1
ATOM 604 O O . ILE A 1 82 ? 4.728 2.239 1.413 1.00 98.06 82 ILE A O 1
ATOM 608 N N . ALA A 1 83 ? 5.949 3.861 2.385 1.00 97.38 83 ALA A N 1
ATOM 609 C CA . ALA A 1 83 ? 6.395 4.457 1.133 1.00 97.38 83 ALA A CA 1
ATOM 610 C C . ALA A 1 83 ? 7.701 5.233 1.305 1.00 97.38 83 ALA A C 1
ATOM 612 O O . ALA A 1 83 ? 7.888 5.961 2.282 1.00 97.38 83 ALA A O 1
ATOM 613 N N . THR A 1 84 ? 8.559 5.145 0.292 1.00 95.00 84 THR A N 1
ATOM 614 C CA . THR A 1 84 ? 9.749 5.987 0.158 1.00 95.00 84 THR A CA 1
ATOM 615 C C . THR A 1 84 ? 9.387 7.250 -0.611 1.00 95.00 84 THR A C 1
ATOM 617 O O . THR A 1 84 ? 9.162 7.219 -1.826 1.00 95.00 84 THR A O 1
ATOM 620 N N . ARG A 1 85 ? 9.266 8.372 0.100 1.00 90.12 85 ARG A N 1
ATOM 621 C CA . ARG A 1 85 ? 8.911 9.681 -0.463 1.00 90.12 85 ARG A CA 1
ATOM 622 C C . ARG A 1 85 ? 9.617 10.772 0.333 1.00 90.12 85 ARG A C 1
ATOM 624 O O . ARG A 1 85 ? 9.911 10.581 1.505 1.00 90.12 85 ARG A O 1
ATOM 631 N N . VAL A 1 86 ? 9.826 11.929 -0.285 1.00 85.12 86 VAL A N 1
ATOM 632 C CA . VAL A 1 86 ? 10.303 13.112 0.441 1.00 85.12 86 VAL A CA 1
ATOM 633 C C . VAL A 1 86 ? 9.236 13.525 1.454 1.00 85.12 86 VAL A C 1
ATOM 635 O O . VAL A 1 86 ? 8.090 13.784 1.076 1.00 85.12 86 VAL A O 1
ATOM 638 N N . VAL A 1 87 ? 9.608 13.571 2.732 1.00 77.12 87 VAL A N 1
ATOM 639 C CA . VAL A 1 87 ? 8.739 14.050 3.808 1.00 77.12 87 VAL A CA 1
ATOM 640 C C . VAL A 1 87 ? 8.793 15.583 3.828 1.00 77.12 87 VAL A C 1
ATOM 642 O O . VAL A 1 87 ? 9.881 16.149 3.950 1.00 77.12 87 VAL A O 1
ATOM 645 N N . PRO A 1 88 ? 7.655 16.290 3.692 1.00 73.75 88 PRO A N 1
ATOM 646 C CA . PRO A 1 88 ? 7.641 17.747 3.765 1.00 73.75 88 PRO A CA 1
ATOM 647 C C . PRO A 1 88 ? 8.216 18.245 5.097 1.00 73.75 88 PRO A C 1
ATOM 649 O O . PRO A 1 88 ? 7.750 17.844 6.160 1.00 73.75 88 PRO A O 1
ATOM 652 N N . GLY A 1 89 ? 9.213 19.130 5.034 1.00 73.94 89 GLY A N 1
ATOM 653 C CA . GLY A 1 89 ? 9.853 19.711 6.219 1.00 73.94 89 GLY A CA 1
ATOM 654 C C . GLY A 1 89 ? 10.964 18.865 6.849 1.00 73.94 89 GLY A C 1
ATOM 655 O O . GLY A 1 89 ? 11.534 19.301 7.844 1.00 73.94 89 GLY A O 1
ATOM 656 N N . ALA A 1 90 ? 11.303 17.700 6.288 1.00 71.81 90 ALA A N 1
ATOM 657 C CA . ALA A 1 90 ? 12.531 17.004 6.660 1.00 71.81 90 ALA A CA 1
ATOM 658 C C . ALA A 1 90 ? 13.754 17.807 6.179 1.00 71.81 90 ALA A C 1
ATOM 660 O O . ALA A 1 90 ? 13.857 18.149 4.999 1.00 71.81 90 ALA A O 1
ATOM 661 N N . GLU A 1 91 ? 14.666 18.125 7.100 1.00 66.81 91 GLU A N 1
ATOM 662 C CA . GLU A 1 91 ? 15.939 18.778 6.791 1.00 66.81 91 GLU A CA 1
ATOM 663 C C . GLU A 1 91 ? 17.037 17.728 6.585 1.00 66.81 91 GLU A C 1
ATOM 665 O O . GLU A 1 91 ? 17.279 16.890 7.451 1.00 66.81 91 GLU A O 1
ATOM 670 N N . GLY A 1 92 ? 17.706 17.773 5.432 1.00 66.44 92 GLY A N 1
ATOM 671 C CA . GLY A 1 92 ? 18.790 16.855 5.083 1.00 66.44 92 GLY A CA 1
ATOM 672 C C . GLY A 1 92 ? 18.931 16.672 3.573 1.00 66.44 92 GLY A C 1
ATOM 673 O O . GLY A 1 92 ? 18.010 16.954 2.809 1.00 66.44 92 GLY A O 1
ATOM 674 N N . THR A 1 93 ? 20.106 16.221 3.134 1.00 60.31 93 THR A N 1
ATOM 675 C CA . THR A 1 93 ? 20.386 15.867 1.729 1.00 60.31 93 THR A CA 1
ATOM 676 C C . THR A 1 93 ? 20.347 14.361 1.482 1.00 60.31 93 THR A C 1
ATOM 678 O O . THR A 1 93 ? 20.680 13.919 0.383 1.00 60.31 93 THR A O 1
ATOM 681 N N . ASP A 1 94 ? 20.006 13.578 2.504 1.00 71.25 94 ASP A N 1
ATOM 682 C CA . ASP A 1 94 ? 20.013 12.123 2.422 1.00 71.25 94 ASP A CA 1
ATOM 683 C C . ASP A 1 94 ? 18.872 11.622 1.531 1.00 71.25 94 ASP A C 1
ATOM 685 O O . ASP A 1 94 ? 17.805 12.236 1.428 1.00 71.25 94 ASP A O 1
ATOM 689 N N . GLU A 1 95 ? 19.113 10.503 0.847 1.00 80.56 95 GLU A N 1
ATOM 690 C CA . GLU A 1 95 ? 18.080 9.855 0.046 1.00 80.56 95 GLU A CA 1
ATOM 691 C C . GLU A 1 95 ? 16.939 9.404 0.976 1.00 80.56 95 GLU A C 1
ATOM 693 O O . GLU A 1 95 ? 17.217 8.805 2.019 1.00 80.56 95 GLU A O 1
ATOM 698 N N . PRO A 1 96 ? 15.661 9.690 0.647 1.00 84.81 96 PRO A N 1
ATOM 699 C CA . PRO A 1 96 ? 14.555 9.328 1.521 1.00 84.81 96 PRO A CA 1
ATOM 700 C C . PRO A 1 96 ? 14.543 7.819 1.770 1.00 84.81 96 PRO A C 1
ATOM 702 O O . PRO A 1 96 ? 14.647 7.021 0.836 1.00 84.81 96 PRO A O 1
ATOM 705 N N . THR A 1 97 ? 14.378 7.429 3.030 1.00 91.56 97 THR A N 1
ATOM 706 C CA . THR A 1 97 ? 14.148 6.039 3.425 1.00 91.56 97 THR A CA 1
ATOM 707 C C . THR A 1 97 ? 12.651 5.717 3.358 1.00 91.56 97 THR A C 1
ATOM 709 O O . THR A 1 97 ? 11.811 6.556 3.019 1.00 91.56 97 THR A O 1
ATOM 712 N N . ALA A 1 98 ? 12.289 4.454 3.579 1.00 95.44 98 ALA A N 1
ATOM 713 C CA . ALA A 1 98 ? 10.889 4.065 3.681 1.00 95.44 98 ALA A CA 1
ATOM 714 C C . ALA A 1 98 ? 10.297 4.574 5.004 1.00 95.44 98 ALA A C 1
ATOM 716 O O . ALA A 1 98 ? 10.767 4.191 6.072 1.00 95.44 98 ALA A O 1
ATOM 717 N N . SER A 1 99 ? 9.247 5.388 4.941 1.00 96.25 99 SER A N 1
ATOM 718 C CA . SER A 1 99 ? 8.568 5.937 6.123 1.00 96.25 99 SER A CA 1
ATOM 719 C C . SER A 1 99 ? 7.150 5.367 6.227 1.00 96.25 99 SER A C 1
ATOM 721 O O . SER A 1 99 ? 6.608 4.825 5.256 1.00 96.25 99 SER A O 1
ATOM 723 N N . LEU A 1 100 ? 6.523 5.504 7.396 1.00 97.56 100 LEU A N 1
ATOM 724 C CA . LEU A 1 100 ? 5.118 5.151 7.591 1.00 97.56 100 LEU A CA 1
ATOM 725 C C . LEU A 1 100 ? 4.220 6.338 7.241 1.00 97.56 100 LEU A C 1
ATOM 727 O O . LEU A 1 100 ? 4.378 7.439 7.774 1.00 97.56 100 LEU A O 1
ATOM 731 N N . TRP A 1 101 ? 3.229 6.082 6.397 1.00 97.88 101 TRP A N 1
ATOM 732 C CA . TRP A 1 101 ? 2.254 7.059 5.934 1.00 97.88 101 TRP A CA 1
ATOM 733 C C . TRP A 1 101 ? 0.850 6.679 6.381 1.00 97.88 101 TRP A C 1
ATOM 735 O O . TRP A 1 101 ? 0.517 5.502 6.504 1.00 97.88 101 TRP A O 1
ATOM 745 N N . ARG A 1 102 ? 0.011 7.695 6.570 1.00 97.94 102 ARG A N 1
ATOM 746 C CA . ARG A 1 102 ? -1.409 7.568 6.888 1.00 97.94 102 ARG A CA 1
ATOM 747 C C . ARG A 1 102 ? -2.246 8.309 5.860 1.00 97.94 102 ARG A C 1
ATOM 749 O O . ARG A 1 102 ? -2.056 9.506 5.667 1.00 97.94 102 ARG A O 1
ATOM 756 N N . LEU A 1 103 ? -3.210 7.620 5.262 1.00 97.88 103 LEU A N 1
ATOM 757 C CA . LEU A 1 103 ? -4.308 8.205 4.501 1.00 97.88 103 LEU A CA 1
ATOM 758 C C . LEU A 1 103 ? -5.570 8.238 5.388 1.00 97.88 103 LEU A C 1
ATOM 760 O O . LEU A 1 103 ? -6.055 7.164 5.761 1.00 97.88 103 LEU A O 1
ATOM 764 N N . PRO A 1 104 ? -6.102 9.426 5.736 1.00 97.31 104 PRO A N 1
ATOM 765 C CA . PRO A 1 104 ? -7.237 9.532 6.650 1.00 97.31 104 PRO A CA 1
ATOM 766 C C . PRO A 1 104 ? -8.523 8.893 6.109 1.00 97.31 104 PRO A C 1
ATOM 768 O O . PRO A 1 104 ? -8.839 9.017 4.922 1.00 97.31 104 PRO A O 1
ATOM 771 N N . ALA A 1 105 ? -9.310 8.276 6.992 1.00 94.88 105 ALA A N 1
ATOM 772 C CA . ALA A 1 105 ? -10.603 7.672 6.653 1.00 94.88 105 ALA A CA 1
ATOM 773 C C . ALA A 1 105 ? -11.597 8.688 6.065 1.00 94.88 105 ALA A C 1
ATOM 775 O O . ALA A 1 105 ? -12.345 8.373 5.141 1.00 94.88 105 ALA A O 1
ATOM 776 N N . GLY A 1 106 ? -11.565 9.926 6.570 1.00 92.62 106 GLY A N 1
ATOM 777 C CA . GLY A 1 106 ? -12.394 11.039 6.095 1.00 92.62 106 GLY A CA 1
ATOM 778 C C . GLY A 1 106 ? -11.972 11.624 4.742 1.00 92.62 106 GLY A C 1
ATOM 779 O O . GLY A 1 106 ? -12.586 12.582 4.277 1.00 92.62 106 GLY A O 1
ATOM 780 N N . GLY A 1 107 ? -10.936 11.070 4.105 1.00 89.88 107 GLY A N 1
ATOM 781 C CA . GLY A 1 107 ? -10.341 11.606 2.886 1.00 89.88 107 GLY A CA 1
ATOM 782 C C . GLY A 1 107 ? -9.272 12.668 3.154 1.00 89.88 107 GLY A C 1
ATOM 783 O O . GLY A 1 107 ? -8.901 12.946 4.292 1.00 89.88 107 GLY A O 1
ATOM 784 N N . GLY A 1 108 ? -8.750 13.244 2.072 1.00 93.94 108 GLY A N 1
ATOM 785 C CA . GLY A 1 108 ? -7.589 14.133 2.097 1.00 93.94 108 GLY A CA 1
ATOM 786 C C . GLY A 1 108 ? -6.332 13.455 1.557 1.00 93.94 108 GLY A C 1
ATOM 787 O O . GLY A 1 108 ? -6.403 12.445 0.854 1.00 93.94 108 GLY A O 1
ATOM 788 N N . GLU A 1 109 ? -5.181 14.048 1.857 1.00 94.12 109 GLU A N 1
ATOM 789 C CA . GLU A 1 109 ? -3.882 13.572 1.387 1.00 94.12 109 GLU A CA 1
ATOM 790 C C . GLU A 1 109 ? -3.205 12.665 2.414 1.00 94.12 109 GLU A C 1
ATOM 792 O O . GLU A 1 109 ? -3.460 12.740 3.618 1.00 94.12 109 GLU A O 1
ATOM 797 N N . ALA A 1 110 ? -2.327 11.789 1.926 1.00 95.94 110 ALA A N 1
ATOM 798 C CA . ALA A 1 110 ? -1.518 10.961 2.801 1.00 95.94 110 ALA A CA 1
ATOM 799 C C . ALA A 1 110 ? -0.433 11.801 3.486 1.00 95.94 110 ALA A C 1
ATOM 801 O O . ALA A 1 110 ? 0.266 12.568 2.826 1.00 95.94 110 ALA A O 1
ATOM 802 N N . VAL A 1 111 ? -0.242 11.586 4.783 1.00 95.62 111 VAL A N 1
ATOM 803 C CA . VAL A 1 111 ? 0.764 12.277 5.599 1.00 95.62 111 VAL A CA 1
ATOM 804 C C . VAL A 1 111 ? 1.746 11.276 6.195 1.00 95.62 111 VAL A C 1
ATOM 806 O O . VAL A 1 111 ? 1.343 10.182 6.592 1.00 95.62 111 VAL A O 1
ATOM 809 N N . ALA A 1 112 ? 3.027 11.635 6.262 1.00 95.44 112 ALA A N 1
ATOM 810 C CA . ALA A 1 112 ? 4.014 10.851 6.996 1.00 95.44 112 ALA A CA 1
ATOM 811 C C . ALA A 1 112 ? 3.725 10.959 8.502 1.00 95.44 112 ALA A C 1
ATOM 813 O O . ALA A 1 112 ? 3.470 12.053 9.005 1.00 95.44 112 ALA A O 1
ATOM 814 N N . ILE A 1 113 ? 3.730 9.829 9.210 1.00 95.81 113 ILE A N 1
ATOM 815 C CA . ILE A 1 113 ? 3.455 9.773 10.657 1.00 95.81 113 ILE A CA 1
ATOM 816 C C . ILE A 1 113 ? 4.604 9.173 11.471 1.00 95.81 113 ILE A C 1
ATOM 818 O O . ILE A 1 113 ? 4.645 9.356 12.684 1.00 95.81 113 ILE A O 1
ATOM 822 N N . LEU A 1 114 ? 5.530 8.467 10.821 1.00 94.62 114 LEU A N 1
ATOM 823 C CA . LEU A 1 114 ? 6.759 7.979 11.434 1.00 94.62 114 LEU A CA 1
ATOM 824 C C . LEU A 1 114 ? 7.848 7.925 10.371 1.00 94.62 114 LEU A C 1
ATOM 826 O O . LEU A 1 114 ? 7.661 7.296 9.329 1.00 94.62 114 LEU A O 1
ATOM 830 N N . ASP A 1 115 ? 8.979 8.549 10.668 1.00 91.75 115 ASP A N 1
ATOM 831 C CA . ASP A 1 115 ? 10.174 8.516 9.840 1.00 91.75 115 ASP A CA 1
ATOM 832 C C . ASP A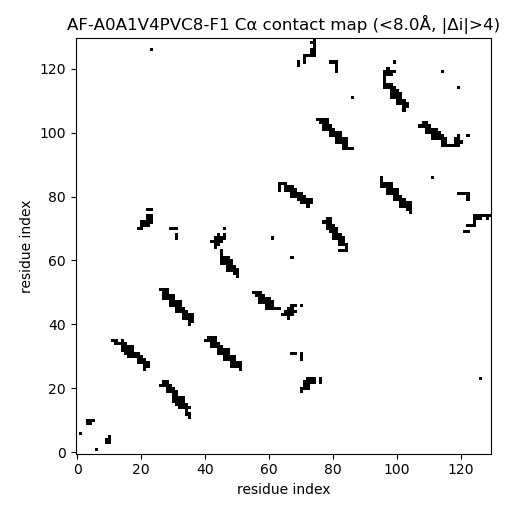 1 115 ? 11.367 8.087 10.693 1.00 91.75 1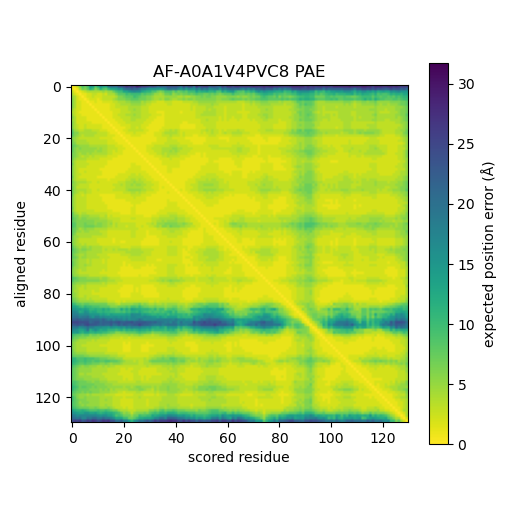15 ASP A C 1
ATOM 834 O O . ASP A 1 115 ? 11.556 8.581 11.807 1.00 91.75 115 ASP A O 1
ATOM 838 N N . LEU A 1 116 ? 12.127 7.115 10.199 1.00 90.19 116 LEU A N 1
ATOM 839 C CA . LEU A 1 116 ? 13.244 6.508 10.914 1.00 90.19 116 LEU A CA 1
ATOM 840 C C . LEU A 1 116 ? 14.469 6.519 10.007 1.00 90.19 116 LEU A C 1
ATOM 842 O O . LEU A 1 116 ? 14.381 6.154 8.836 1.00 90.19 116 LEU A O 1
ATOM 846 N N . ALA A 1 117 ? 15.639 6.824 10.572 1.00 88.00 117 ALA A N 1
ATOM 847 C CA . ALA A 1 117 ? 16.900 6.805 9.826 1.00 88.00 117 ALA A CA 1
ATOM 848 C C . ALA A 1 117 ? 17.187 5.436 9.170 1.00 88.00 117 ALA A C 1
ATOM 850 O O . ALA A 1 117 ? 17.780 5.376 8.100 1.00 88.00 117 ALA A O 1
ATOM 851 N N . GLY A 1 118 ? 16.742 4.335 9.790 1.00 90.19 118 GLY A N 1
ATOM 852 C CA . GLY A 1 118 ? 16.842 2.979 9.232 1.00 90.19 118 GLY A CA 1
ATOM 853 C C . GLY A 1 118 ? 15.674 2.561 8.328 1.00 90.19 118 GLY A C 1
ATOM 854 O O . GLY A 1 118 ? 15.696 1.463 7.782 1.00 90.19 118 GLY A O 1
ATOM 855 N N . GLY A 1 119 ? 14.660 3.412 8.177 1.00 94.00 119 GLY A N 1
ATOM 856 C CA . GLY A 1 119 ? 13.411 3.104 7.491 1.00 94.00 119 GLY A CA 1
ATOM 857 C C . GLY A 1 119 ? 12.451 2.217 8.293 1.00 94.00 119 GLY A C 1
ATOM 858 O O . GLY A 1 119 ? 12.752 1.725 9.381 1.00 94.00 119 GLY A O 1
ATOM 859 N N . VAL A 1 120 ? 11.257 2.036 7.737 1.00 96.38 120 VAL A N 1
ATOM 860 C CA . VAL A 1 120 ? 10.175 1.190 8.245 1.00 96.38 120 VAL A CA 1
ATOM 861 C C . VAL A 1 120 ? 9.970 0.035 7.268 1.00 96.38 120 VAL A C 1
ATOM 863 O O . VAL A 1 120 ? 9.737 0.262 6.084 1.00 96.38 120 VAL A O 1
ATOM 866 N N . GLU A 1 121 ? 10.027 -1.201 7.764 1.00 95.38 121 GLU A N 1
ATOM 867 C CA . GLU A 1 121 ? 9.857 -2.410 6.939 1.00 95.38 121 GLU A CA 1
ATOM 868 C C . GLU A 1 121 ? 8.461 -3.039 7.077 1.00 95.38 121 GLU A C 1
ATOM 870 O O . GLU A 1 121 ? 7.929 -3.602 6.120 1.00 95.38 121 GLU A O 1
ATOM 875 N N . ALA A 1 122 ? 7.835 -2.918 8.251 1.00 95.19 122 ALA A N 1
ATOM 876 C CA . ALA A 1 122 ? 6.534 -3.512 8.532 1.00 95.19 122 ALA A CA 1
ATOM 877 C C . ALA A 1 122 ? 5.685 -2.624 9.446 1.00 95.19 122 ALA A C 1
ATOM 879 O O . ALA A 1 122 ? 6.195 -1.852 10.258 1.00 95.19 122 ALA A O 1
ATOM 880 N N . VAL A 1 123 ? 4.367 -2.776 9.328 1.00 95.88 123 VAL A N 1
ATOM 881 C CA . VAL A 1 123 ? 3.379 -2.123 10.185 1.00 95.88 123 VAL A CA 1
ATOM 882 C C . VAL A 1 123 ? 2.257 -3.102 10.513 1.00 95.88 123 VAL A C 1
ATOM 884 O O . VAL A 1 123 ? 1.766 -3.8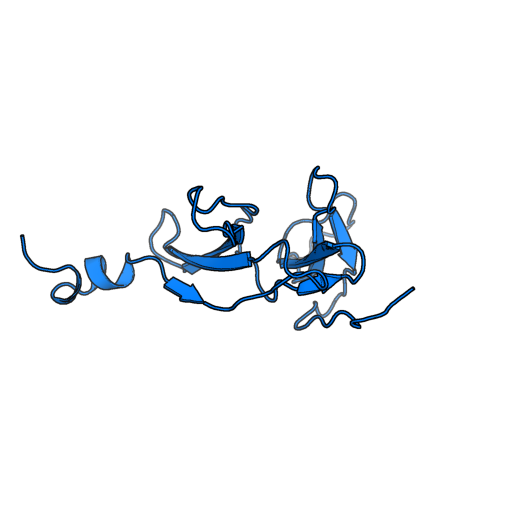28 9.650 1.00 95.88 123 VAL A O 1
ATOM 887 N N . HIS A 1 124 ? 1.832 -3.098 11.774 1.00 95.00 124 HIS A N 1
ATOM 888 C CA . HIS A 1 124 ? 0.669 -3.838 12.243 1.00 95.00 124 HIS A CA 1
ATOM 889 C C . HIS A 1 124 ? -0.213 -2.904 13.063 1.00 95.00 124 HIS A C 1
ATOM 891 O O . HIS A 1 124 ? 0.264 -2.252 13.990 1.00 95.00 124 HIS A O 1
ATOM 897 N N . ALA A 1 125 ? -1.501 -2.854 12.734 1.00 93.88 125 ALA A N 1
ATOM 898 C CA . ALA A 1 125 ? -2.487 -2.158 13.544 1.00 93.88 125 ALA A CA 1
ATOM 899 C C . ALA A 1 125 ? -3.144 -3.146 14.512 1.00 93.88 125 ALA A C 1
ATOM 901 O O . ALA A 1 125 ? -3.568 -4.235 14.114 1.00 93.88 125 ALA A O 1
ATOM 902 N N . ALA A 1 126 ? -3.248 -2.769 15.785 1.00 90.75 126 ALA A N 1
ATOM 903 C CA . ALA A 1 126 ? -4.045 -3.533 16.732 1.00 90.75 126 ALA A CA 1
ATOM 904 C C . ALA A 1 126 ? -5.536 -3.395 16.383 1.00 90.75 126 ALA A C 1
ATOM 906 O O . ALA A 1 126 ? -6.012 -2.314 16.036 1.00 90.75 126 ALA A O 1
ATOM 907 N N . ARG A 1 127 ? -6.281 -4.502 16.496 1.00 79.00 127 ARG A N 1
ATOM 908 C CA . ARG A 1 127 ? -7.705 -4.563 16.121 1.00 79.00 127 ARG A CA 1
ATOM 909 C C . ARG A 1 127 ? -8.602 -3.668 16.985 1.00 79.00 127 ARG A C 1
ATOM 911 O O . ARG A 1 127 ? -9.659 -3.257 16.523 1.00 79.00 127 ARG A O 1
ATOM 918 N N . ALA A 1 128 ? -8.181 -3.394 18.215 1.00 81.56 128 ALA A N 1
ATOM 919 C CA . ALA A 1 128 ? -8.867 -2.543 19.180 1.00 81.56 128 ALA A CA 1
ATOM 920 C C . ALA A 1 128 ? -7.834 -1.646 19.880 1.00 81.56 128 ALA A C 1
ATOM 922 O O . ALA A 1 128 ? -7.525 -1.836 21.052 1.00 81.56 128 ALA A O 1
ATOM 923 N N . ALA A 1 129 ? -7.200 -0.762 19.109 1.00 76.56 129 ALA A N 1
ATOM 924 C CA . ALA A 1 129 ? -6.467 0.366 19.673 1.00 76.56 129 ALA A CA 1
ATOM 925 C C . ALA A 1 129 ? -7.468 1.509 19.873 1.00 76.56 129 ALA A C 1
ATOM 927 O O . ALA A 1 129 ? -8.069 1.945 18.888 1.00 76.56 129 ALA A O 1
ATOM 928 N N . ASP A 1 130 ? -7.660 1.912 21.129 1.00 55.69 130 ASP A N 1
ATOM 929 C CA . ASP A 1 130 ? -8.520 3.029 21.539 1.00 55.69 130 ASP A CA 1
ATOM 930 C C . ASP A 1 130 ? -7.868 4.391 21.248 1.00 55.69 130 ASP A C 1
ATOM 932 O O . ASP A 1 130 ? -6.640 4.526 21.478 1.00 55.69 130 ASP A O 1
#

Solvent-accessible surface area (backbone atoms only — not comparable to full-atom values): 7764 Å² total; per-residue (Å²): 132,83,58,48,86,80,37,71,72,51,43,62,58,50,72,44,78,48,75,78,29,60,29,81,85,62,79,42,34,35,32,34,40,30,31,54,41,98,84,66,81,48,74,32,24,28,41,27,38,44,46,78,86,66,84,53,81,67,42,78,75,51,80,58,89,71,14,50,44,69,64,37,38,30,53,84,45,29,38,34,30,33,36,46,54,85,60,90,88,68,86,78,90,70,82,64,46,31,22,36,32,38,35,47,62,91,54,82,70,72,41,80,78,47,78,45,99,86,34,52,92,80,75,83,60,55,82,81,62,132

Sequence (130 aa):
MTSPLCDLDEFLALPRVAGLAVSADGSRAVTGVSELNAKRTEFVTAIWELDVAGEKPARRLTRGAKGESAPVFTATGDLLFIATRVVPGAEGTDEPTASLWRLPAGGGEAVAILDLAGGVEAVHAARAAD

Foldseek 3Di:
DPPLVVDPLSVLQDWDWDDKEAALVRQWMKIWTWGQDPVSPDTAIFIWIDHSVNPDDIGTDDDAPRHWDAWYAALQGKTKIWDFDDAPPDDDPDRGAIFIWIADNVGDDIHTDGGDPNYDDYDDHDNDDD